Protein AF-A0A929BPS4-F1 (afdb_monomer_lite)

Secondary structure (DSSP, 8-state):
-HHHHHHHHHHHHHHHHHTTTTSSSS---SS-----HHHHHHHHHHHHHHHHHHHHHIIIIIHHHT--

Foldseek 3Di:
DVVVVVVVVVVVVVVCVVVVNPVDPDDDDPDDDDDDPVNVVVVVVVVVVVVVVVVVVCVVPPVVVVVD

Structure (mmCIF, N/CA/C/O backbone):
data_AF-A0A929BPS4-F1
#
_entry.id   AF-A0A929BPS4-F1
#
loop_
_atom_site.group_PDB
_atom_site.id
_atom_site.type_symbol
_atom_site.label_atom_id
_atom_site.label_alt_id
_atom_site.label_comp_id
_atom_site.label_asym_id
_atom_site.label_entity_id
_atom_site.label_seq_id
_atom_site.pdbx_PDB_ins_code
_atom_site.Cartn_x
_atom_site.Cartn_y
_atom_site.Cartn_z
_atom_site.occupancy
_atom_site.B_iso_or_equiv
_atom_site.auth_seq_id
_atom_site.auth_comp_id
_atom_site.auth_asym_id
_atom_site.auth_atom_id
_atom_site.pdbx_PDB_model_num
ATOM 1 N N . LEU A 1 1 ? 1.403 -10.320 23.860 1.00 78.44 1 LEU A N 1
ATOM 2 C CA . LEU A 1 1 ? 0.997 -9.755 22.549 1.00 78.44 1 LEU A CA 1
ATOM 3 C C . LEU A 1 1 ? -0.372 -10.266 22.094 1.00 78.44 1 LEU A C 1
ATOM 5 O O . LEU A 1 1 ? -1.247 -9.442 21.862 1.00 78.44 1 LEU A O 1
ATOM 9 N N . LEU A 1 2 ? -0.599 -11.587 22.039 1.00 92.88 2 LEU A N 1
ATOM 10 C CA . LEU A 1 2 ? -1.892 -12.173 21.636 1.00 92.88 2 LEU A CA 1
ATOM 11 C C . LEU A 1 2 ? -3.057 -11.793 22.566 1.00 92.88 2 LEU A C 1
ATOM 13 O O . LEU A 1 2 ? -4.023 -11.178 22.127 1.00 92.88 2 LEU A O 1
ATOM 17 N N . VAL A 1 3 ? -2.932 -12.069 23.868 1.00 93.88 3 VAL A N 1
ATOM 18 C CA . VAL A 1 3 ? -3.995 -11.785 24.856 1.00 93.88 3 VAL A CA 1
ATOM 19 C C . VAL A 1 3 ? -4.335 -10.291 24.922 1.00 93.88 3 VAL A C 1
ATOM 21 O O . VAL A 1 3 ? -5.502 -9.912 24.980 1.00 93.88 3 VAL A O 1
ATOM 24 N N . SER A 1 4 ? -3.322 -9.425 24.860 1.00 93.88 4 SER A N 1
ATOM 25 C CA . SER A 1 4 ? -3.507 -7.971 24.809 1.00 93.88 4 SER A CA 1
ATOM 26 C C . SER A 1 4 ? -4.185 -7.508 23.514 1.00 93.88 4 SER A C 1
ATOM 28 O O . SER A 1 4 ? -5.001 -6.591 23.555 1.00 93.88 4 SER A O 1
ATOM 30 N N . GLY A 1 5 ? -3.890 -8.150 22.378 1.00 95.81 5 GLY A N 1
ATOM 31 C CA . GLY A 1 5 ? -4.551 -7.878 21.100 1.00 95.81 5 GLY A CA 1
ATOM 32 C C . GLY A 1 5 ? -6.033 -8.249 21.125 1.00 95.81 5 GLY A C 1
ATOM 33 O O . GLY A 1 5 ? -6.867 -7.435 20.737 1.00 95.81 5 GLY A O 1
ATOM 34 N N . ILE A 1 6 ? -6.363 -9.424 21.677 1.00 96.56 6 ILE A N 1
ATOM 35 C CA . ILE A 1 6 ? -7.748 -9.903 21.823 1.00 96.56 6 ILE A CA 1
ATOM 36 C C . ILE A 1 6 ? -8.560 -8.944 22.697 1.00 96.56 6 ILE A C 1
ATOM 38 O O . ILE A 1 6 ? -9.635 -8.502 22.296 1.00 96.56 6 ILE A O 1
ATOM 42 N N . ARG A 1 7 ? -8.019 -8.544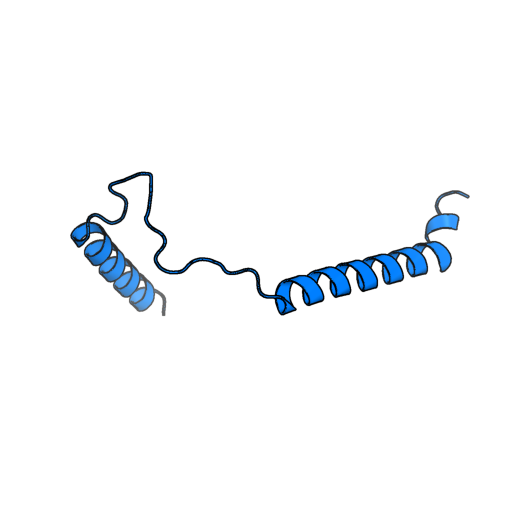 23.855 1.00 96.38 7 ARG A N 1
ATOM 43 C CA . ARG A 1 7 ? -8.691 -7.584 24.747 1.00 96.38 7 ARG A CA 1
ATOM 44 C C . ARG A 1 7 ? -8.951 -6.239 24.063 1.00 96.38 7 ARG A C 1
ATOM 46 O O . ARG A 1 7 ? -10.027 -5.671 24.229 1.00 96.38 7 ARG A O 1
ATOM 53 N N . ARG A 1 8 ? -7.998 -5.739 23.266 1.00 95.56 8 ARG A N 1
ATOM 54 C CA . ARG A 1 8 ? -8.157 -4.471 22.533 1.00 95.56 8 ARG A CA 1
ATOM 55 C C . ARG A 1 8 ? -9.188 -4.576 21.408 1.00 95.56 8 ARG A C 1
ATOM 57 O O . ARG A 1 8 ? -9.965 -3.646 21.221 1.00 95.56 8 ARG A O 1
ATOM 64 N N . ALA A 1 9 ? -9.216 -5.699 20.694 1.00 96.00 9 ALA A N 1
ATOM 65 C CA . ALA A 1 9 ? -10.208 -5.958 19.655 1.00 96.00 9 ALA A CA 1
ATOM 66 C C . ALA A 1 9 ? -11.628 -6.033 20.236 1.00 96.00 9 ALA A C 1
ATOM 68 O O . ALA A 1 9 ? -12.538 -5.408 19.702 1.00 96.00 9 ALA A O 1
ATOM 69 N N . GLN A 1 10 ? -11.805 -6.716 21.372 1.00 96.56 10 GLN A N 1
ATOM 70 C CA . GLN A 1 10 ? -13.101 -6.811 22.045 1.00 96.56 10 GLN A CA 1
ATOM 71 C C . GLN A 1 10 ? -13.599 -5.442 22.532 1.00 96.56 10 GLN A C 1
ATOM 73 O O . GLN A 1 10 ? -14.764 -5.106 22.334 1.00 96.56 10 GLN A O 1
ATOM 78 N N . ALA A 1 11 ? -12.718 -4.621 23.112 1.00 96.94 11 ALA A N 1
ATOM 79 C CA . ALA A 1 11 ? -13.070 -3.256 23.505 1.00 96.94 11 ALA A CA 1
ATOM 80 C C . ALA A 1 11 ? -13.483 -2.391 22.297 1.00 96.94 11 ALA A C 1
ATOM 82 O O . ALA A 1 11 ? -14.442 -1.627 22.386 1.00 96.94 11 ALA A O 1
ATOM 83 N N . ALA A 1 12 ? -12.796 -2.539 21.158 1.00 95.56 12 ALA A N 1
ATOM 84 C CA . ALA A 1 12 ? -13.156 -1.848 19.923 1.00 95.56 12 ALA A CA 1
ATOM 85 C C . ALA A 1 12 ? -14.518 -2.307 19.375 1.00 95.56 12 ALA A C 1
ATOM 87 O O . ALA A 1 12 ? -15.317 -1.461 18.985 1.00 95.56 12 ALA A O 1
ATOM 88 N N . ALA A 1 13 ? -14.807 -3.611 19.405 1.00 94.94 13 ALA A N 1
ATOM 89 C CA . ALA A 1 13 ? -16.089 -4.162 18.963 1.00 94.94 13 ALA A CA 1
ATOM 90 C C . ALA A 1 13 ? -17.263 -3.621 19.795 1.00 94.94 13 ALA A C 1
ATOM 92 O O . ALA A 1 13 ? -18.217 -3.095 19.234 1.00 94.94 13 ALA A O 1
ATOM 93 N N . ILE A 1 14 ? -17.146 -3.626 21.128 1.00 95.31 14 ILE A N 1
ATOM 94 C CA . ILE A 1 14 ? -18.185 -3.078 22.020 1.00 95.31 14 ILE A CA 1
ATOM 95 C C . ILE A 1 14 ? -18.415 -1.583 21.744 1.00 95.31 14 ILE A C 1
ATOM 97 O O . ILE A 1 14 ? -19.554 -1.114 21.718 1.00 95.31 14 ILE A O 1
ATOM 101 N N . ALA A 1 15 ? -17.345 -0.819 21.514 1.00 95.56 15 ALA A N 1
ATOM 102 C CA . ALA A 1 15 ? -17.452 0.599 21.178 1.00 95.56 15 ALA A CA 1
ATOM 103 C C . ALA A 1 15 ? -18.088 0.838 19.794 1.00 95.56 15 ALA A C 1
ATOM 105 O O . ALA A 1 15 ? -18.804 1.824 19.614 1.00 95.56 15 ALA A O 1
ATOM 106 N N . MET A 1 16 ? -17.843 -0.048 18.823 1.00 93.19 16 MET A N 1
ATOM 107 C CA . MET A 1 16 ? -18.484 -0.023 17.505 1.00 93.19 16 MET A CA 1
ATOM 108 C C . MET A 1 16 ? -19.982 -0.325 17.613 1.00 93.19 16 MET A C 1
ATOM 110 O O . MET A 1 16 ? -20.785 0.453 17.093 1.00 93.19 16 MET A O 1
ATOM 114 N N . ASP A 1 17 ? -20.362 -1.367 18.354 1.00 93.06 17 ASP A N 1
ATOM 115 C CA . ASP A 1 17 ? -21.764 -1.736 18.589 1.00 93.06 17 ASP A CA 1
ATOM 116 C C . ASP A 1 17 ? -22.519 -0.620 19.319 1.00 93.06 17 ASP A C 1
ATOM 118 O O . ASP A 1 17 ? -23.620 -0.241 18.920 1.00 93.06 17 ASP A O 1
ATOM 122 N N . SER A 1 18 ? -21.882 0.007 20.314 1.00 93.50 18 SER A N 1
ATOM 123 C CA . SER A 1 18 ? -22.447 1.153 21.048 1.00 93.50 18 SER A CA 1
ATOM 124 C C . SER A 1 18 ? -22.719 2.368 20.150 1.00 93.50 18 SER A C 1
ATOM 126 O O . SER A 1 18 ? -23.550 3.210 20.479 1.00 93.50 18 SER A O 1
ATOM 128 N N . ARG A 1 19 ? -22.018 2.479 19.013 1.00 88.62 19 ARG A N 1
ATOM 129 C CA . ARG A 1 19 ? -22.194 3.547 18.014 1.00 88.62 19 ARG A CA 1
ATOM 130 C C . ARG A 1 19 ? -23.053 3.110 16.825 1.00 88.62 19 ARG A C 1
ATOM 132 O O . ARG A 1 19 ? -23.100 3.836 15.833 1.00 88.62 19 ARG A O 1
ATOM 139 N N . ALA A 1 20 ? -23.693 1.939 16.903 1.00 90.12 20 ALA A N 1
ATOM 140 C CA . ALA A 1 20 ? -24.429 1.315 15.802 1.00 90.12 20 ALA A CA 1
ATOM 141 C C . ALA A 1 20 ? -23.596 1.225 14.506 1.00 90.12 20 ALA A C 1
ATOM 143 O O . ALA A 1 20 ? -24.099 1.363 13.386 1.00 90.12 20 ALA A O 1
ATOM 144 N N . PHE A 1 21 ? -22.283 1.034 14.652 1.00 85.69 21 PHE A N 1
ATOM 145 C CA . PHE A 1 21 ? -21.353 1.055 13.538 1.00 85.69 21 PHE A CA 1
ATOM 146 C C . PHE A 1 21 ? -21.514 -0.215 12.695 1.00 85.69 21 PHE A C 1
ATOM 148 O O . PHE A 1 21 ? -21.020 -1.279 13.050 1.00 85.69 21 PHE A O 1
ATOM 155 N N . GLY A 1 22 ? -22.192 -0.091 11.553 1.00 84.06 22 GLY A N 1
ATOM 156 C CA . GLY A 1 22 ? -22.553 -1.222 10.690 1.00 84.06 22 GLY A CA 1
ATOM 157 C C . GLY A 1 22 ? -24.051 -1.507 10.606 1.00 84.06 22 GLY A C 1
ATOM 158 O O . GLY A 1 22 ? -24.426 -2.415 9.879 1.00 84.06 22 GLY A O 1
ATOM 159 N N . ALA A 1 23 ? -24.900 -0.715 11.270 1.00 87.19 23 ALA A N 1
ATOM 160 C CA . ALA A 1 23 ? -26.357 -0.834 11.159 1.00 87.19 23 ALA A CA 1
ATOM 161 C C . ALA A 1 23 ? -26.917 -0.465 9.768 1.00 87.19 23 ALA A C 1
ATOM 163 O O . ALA A 1 23 ? -28.044 -0.827 9.449 1.00 87.19 23 ALA A O 1
ATOM 164 N N . TYR A 1 24 ? -26.144 0.254 8.947 1.00 86.81 24 TYR A N 1
ATOM 165 C CA . TYR A 1 24 ? -26.534 0.675 7.602 1.00 86.81 24 TYR A CA 1
ATOM 166 C C . TYR A 1 24 ? -25.507 0.217 6.565 1.00 86.81 24 TYR A C 1
ATOM 168 O O . TYR A 1 24 ? -24.297 0.316 6.797 1.00 86.81 24 TYR A O 1
ATOM 176 N N . ASP A 1 25 ? -25.999 -0.194 5.393 1.00 82.88 25 ASP A N 1
ATOM 177 C CA . ASP A 1 25 ? -25.165 -0.636 4.266 1.00 82.88 25 ASP A CA 1
ATOM 178 C C . ASP A 1 25 ? -24.313 0.500 3.683 1.00 82.88 25 ASP A C 1
ATOM 180 O O . ASP A 1 25 ? -23.192 0.286 3.221 1.00 82.88 25 ASP A O 1
ATOM 184 N N . LYS A 1 26 ? -24.826 1.737 3.722 1.00 83.81 26 LYS A N 1
ATOM 185 C CA . LYS A 1 26 ? -24.102 2.933 3.276 1.00 83.81 26 LYS A CA 1
ATOM 186 C C . LYS A 1 26 ? -23.454 3.633 4.462 1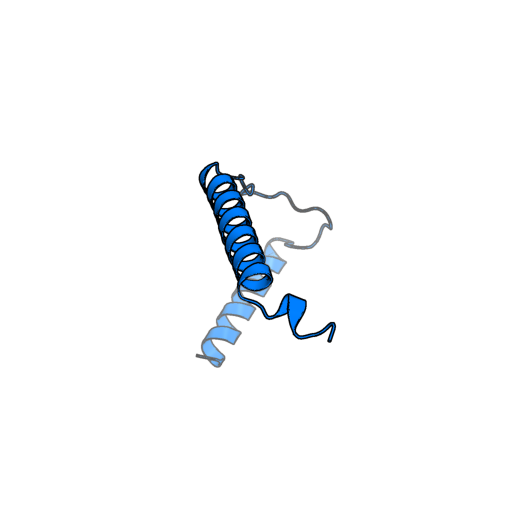.00 83.81 26 LYS A C 1
ATOM 188 O O . LYS A 1 26 ? -24.125 3.993 5.426 1.00 83.81 26 LYS A O 1
ATOM 193 N N . ARG A 1 27 ? -22.147 3.877 4.358 1.00 82.00 27 ARG A N 1
ATOM 194 C CA . ARG A 1 27 ? -21.361 4.606 5.358 1.00 82.00 27 ARG A CA 1
ATOM 195 C C . ARG A 1 27 ? -20.953 5.969 4.824 1.00 82.00 27 ARG A C 1
ATOM 197 O O . ARG A 1 27 ? -20.518 6.080 3.681 1.00 82.00 27 ARG A O 1
ATOM 204 N N . THR A 1 28 ? -21.039 6.985 5.673 1.00 84.31 28 THR A N 1
ATOM 205 C CA . THR A 1 28 ? -20.427 8.286 5.394 1.00 84.31 28 THR A CA 1
ATOM 206 C C . THR A 1 28 ? -18.923 8.171 5.602 1.00 84.31 28 THR A C 1
ATOM 208 O O . THR A 1 28 ? -18.465 7.745 6.664 1.00 84.31 28 THR A O 1
ATOM 211 N N . ILE A 1 29 ? -18.153 8.531 4.582 1.00 83.50 29 ILE A N 1
ATOM 212 C CA . ILE A 1 29 ? -16.693 8.535 4.633 1.00 83.50 29 ILE A CA 1
ATOM 213 C C . ILE A 1 29 ? -16.263 9.898 5.183 1.00 83.50 29 ILE A C 1
ATOM 215 O O . ILE A 1 29 ? -16.553 10.923 4.576 1.00 83.50 29 ILE A O 1
ATOM 219 N N . LEU A 1 30 ? -15.619 9.913 6.355 1.00 85.88 30 LEU A N 1
ATOM 220 C CA . LEU A 1 30 ? -15.138 11.154 6.982 1.00 85.88 30 LEU A CA 1
ATOM 221 C C . LEU A 1 30 ? -13.854 11.677 6.330 1.00 85.88 30 LEU A C 1
ATOM 223 O O . LEU A 1 30 ? -13.624 12.881 6.297 1.00 85.88 30 LEU A O 1
ATOM 227 N N . GLU A 1 31 ? -13.022 10.770 5.822 1.00 87.00 31 GLU A N 1
ATOM 228 C CA . GLU A 1 31 ? -11.768 11.097 5.156 1.00 87.00 31 GLU A CA 1
ATOM 229 C C . GLU A 1 31 ? -11.791 10.537 3.737 1.00 87.00 31 GLU A C 1
ATOM 231 O O . GLU A 1 31 ? -11.727 9.328 3.514 1.00 87.00 31 GLU A O 1
ATOM 236 N N . GLU A 1 32 ? -11.935 11.429 2.766 1.00 83.38 32 GLU A N 1
ATOM 237 C CA . GLU A 1 32 ? -11.943 11.055 1.360 1.00 83.38 32 GLU A CA 1
ATOM 238 C C . GLU A 1 32 ? -10.527 10.715 0.886 1.00 83.38 32 GLU A C 1
ATOM 240 O O . GLU A 1 32 ? -9.579 11.478 1.092 1.00 83.38 32 GLU A O 1
ATOM 245 N N . ALA A 1 33 ? -10.389 9.590 0.183 1.00 82.88 33 ALA A N 1
ATOM 246 C CA . ALA A 1 33 ? -9.149 9.241 -0.493 1.00 82.88 33 ALA A CA 1
ATOM 247 C C . ALA A 1 33 ? -8.906 10.215 -1.657 1.00 82.88 33 ALA A C 1
ATOM 249 O O . ALA A 1 33 ? -9.473 10.077 -2.742 1.00 82.88 33 ALA A O 1
ATOM 250 N N . LYS A 1 34 ? -8.057 11.222 -1.435 1.00 88.19 34 LYS A N 1
ATOM 251 C CA . LYS A 1 34 ? -7.664 12.178 -2.475 1.00 88.19 34 LYS A CA 1
ATOM 252 C C . LYS A 1 34 ? -6.507 11.615 -3.288 1.00 88.19 34 LYS A C 1
ATOM 254 O O . LYS A 1 34 ? -5.444 11.313 -2.748 1.00 88.19 34 LYS A O 1
ATOM 259 N N . ILE A 1 35 ? -6.687 11.527 -4.604 1.00 87.19 35 ILE A N 1
ATOM 260 C CA . ILE A 1 35 ? -5.590 11.176 -5.508 1.00 87.19 35 ILE A CA 1
ATOM 261 C C . ILE A 1 35 ? -4.656 12.380 -5.606 1.00 87.19 35 ILE A C 1
ATOM 263 O O . ILE A 1 35 ? -4.987 13.414 -6.188 1.00 87.19 35 ILE A O 1
ATOM 267 N N . SER A 1 36 ? -3.478 12.242 -5.007 1.00 90.88 36 SER A N 1
ATOM 268 C CA . SER A 1 36 ? -2.444 13.265 -5.065 1.00 90.88 36 SER A CA 1
ATOM 269 C C . SER A 1 36 ? -1.708 13.227 -6.409 1.00 90.88 36 SER A C 1
ATOM 271 O O . SER A 1 36 ? -1.576 12.179 -7.046 1.00 90.88 36 SER A O 1
ATOM 273 N N . ARG A 1 37 ? -1.171 14.374 -6.843 1.00 91.88 37 ARG A N 1
ATOM 274 C CA . ARG A 1 37 ? -0.347 14.438 -8.064 1.00 91.88 37 ARG A CA 1
ATOM 275 C C . ARG A 1 37 ? 0.888 13.539 -7.974 1.00 91.88 37 ARG A C 1
ATOM 277 O O . ARG A 1 37 ? 1.283 12.966 -8.983 1.00 91.88 37 ARG A O 1
ATOM 284 N N . SER A 1 38 ? 1.467 13.376 -6.784 1.00 92.06 38 SER A N 1
ATOM 285 C CA . SER A 1 38 ? 2.600 12.470 -6.573 1.00 92.06 38 SER A CA 1
ATOM 286 C C . SER A 1 38 ? 2.208 11.006 -6.763 1.00 92.06 38 SER A C 1
ATOM 288 O O . SER A 1 38 ? 2.992 10.260 -7.339 1.00 92.06 38 SER A O 1
ATOM 290 N N . THR A 1 39 ? 0.991 10.602 -6.383 1.00 91.75 39 THR A N 1
ATOM 291 C CA . THR A 1 39 ? 0.461 9.260 -6.682 1.00 91.75 39 THR A CA 1
ATOM 292 C C . THR A 1 39 ? 0.396 9.015 -8.189 1.00 91.75 39 THR A C 1
ATOM 294 O O . THR A 1 39 ? 0.815 7.962 -8.659 1.00 91.75 39 THR A O 1
ATOM 297 N N . ILE A 1 40 ? -0.071 10.000 -8.961 1.00 94.12 40 ILE A N 1
ATOM 298 C CA . ILE A 1 40 ? -0.158 9.886 -10.425 1.00 94.12 40 ILE A CA 1
ATOM 299 C C . ILE A 1 40 ? 1.238 9.764 -11.042 1.00 94.12 40 ILE A C 1
ATOM 301 O O . ILE A 1 40 ? 1.479 8.860 -11.838 1.00 94.12 40 ILE A O 1
ATOM 305 N N . ILE A 1 41 ? 2.169 10.640 -10.648 1.00 95.88 41 ILE A N 1
ATOM 306 C CA . ILE A 1 41 ? 3.553 10.608 -11.144 1.00 95.88 41 ILE A CA 1
ATOM 307 C C . ILE A 1 41 ? 4.208 9.269 -10.796 1.00 95.88 41 ILE A C 1
ATOM 309 O O . ILE A 1 41 ? 4.800 8.644 -11.667 1.00 95.88 41 ILE A O 1
ATOM 313 N N . PHE A 1 42 ? 4.039 8.792 -9.560 1.00 95.31 42 PHE A N 1
ATOM 314 C CA . PHE A 1 42 ? 4.564 7.502 -9.119 1.00 95.31 42 PHE A CA 1
ATOM 315 C C . PHE A 1 42 ? 4.091 6.357 -10.019 1.00 95.31 42 PHE A C 1
ATOM 317 O O . PHE A 1 42 ? 4.918 5.570 -10.480 1.00 95.31 42 PHE A O 1
ATOM 324 N N . VAL A 1 43 ? 2.788 6.290 -10.314 1.00 96.06 43 VAL A N 1
ATOM 325 C CA . VAL A 1 43 ? 2.213 5.255 -11.186 1.00 96.06 43 VAL A CA 1
ATOM 326 C C . VAL A 1 43 ? 2.771 5.360 -12.606 1.00 96.06 43 VAL A C 1
ATOM 328 O O . VAL A 1 43 ? 3.201 4.352 -13.164 1.00 96.06 43 VAL A O 1
ATOM 331 N N . LEU A 1 44 ? 2.830 6.566 -13.177 1.00 96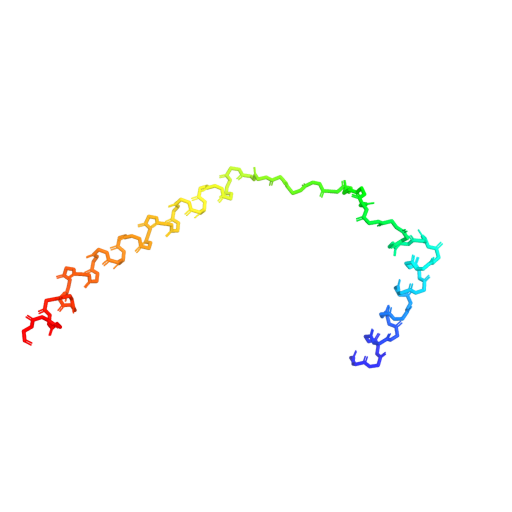.38 44 LEU A N 1
ATOM 332 C CA . LEU A 1 44 ? 3.370 6.777 -14.524 1.00 96.38 44 LEU A CA 1
ATOM 333 C C . LEU A 1 44 ? 4.844 6.372 -14.622 1.00 96.38 44 LEU A C 1
ATOM 335 O O . LEU A 1 44 ? 5.234 5.689 -15.567 1.00 96.38 44 LEU A O 1
ATOM 339 N N . THR A 1 45 ? 5.655 6.739 -13.631 1.00 96.38 45 THR A N 1
ATOM 340 C CA . THR A 1 45 ? 7.066 6.348 -13.568 1.00 96.38 45 THR A CA 1
ATOM 341 C C . THR A 1 45 ? 7.219 4.832 -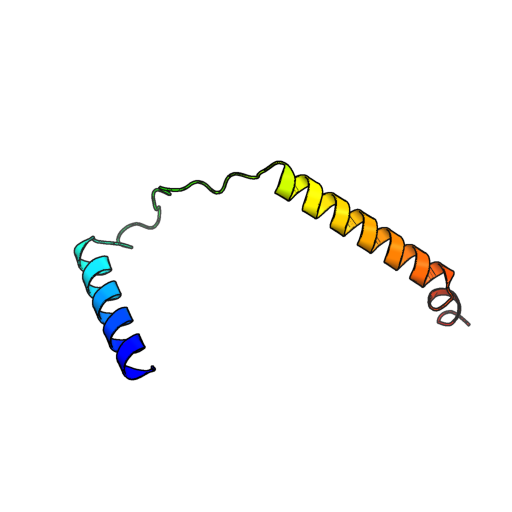13.447 1.00 96.38 45 THR A C 1
ATOM 343 O O . THR A 1 45 ? 8.049 4.255 -14.144 1.00 96.38 45 THR A O 1
ATOM 346 N N . HIS A 1 46 ? 6.397 4.167 -12.630 1.00 95.50 46 HIS A N 1
ATOM 347 C CA . HIS A 1 46 ? 6.432 2.706 -12.500 1.00 95.50 46 HIS A CA 1
ATOM 348 C C . HIS A 1 46 ? 6.092 2.001 -13.812 1.00 95.50 46 HIS A C 1
ATOM 350 O O . HIS A 1 46 ? 6.792 1.067 -14.200 1.00 95.50 46 HIS A O 1
ATOM 356 N N . ILE A 1 47 ? 5.063 2.471 -14.522 1.00 96.00 47 ILE A N 1
ATOM 357 C CA . ILE A 1 47 ? 4.687 1.925 -15.830 1.00 96.00 47 ILE A CA 1
ATOM 358 C C . ILE A 1 47 ? 5.821 2.131 -16.840 1.00 96.00 47 ILE A C 1
ATOM 360 O O . ILE A 1 47 ? 6.176 1.194 -17.550 1.00 96.00 47 ILE A O 1
ATOM 364 N N . ALA A 1 48 ? 6.424 3.322 -16.881 1.00 95.44 48 ALA A N 1
ATOM 365 C CA . ALA A 1 48 ? 7.516 3.625 -17.803 1.00 95.44 48 ALA A CA 1
ATOM 366 C C . ALA A 1 48 ? 8.747 2.737 -17.561 1.00 95.44 48 ALA A C 1
ATOM 368 O O . ALA A 1 48 ? 9.303 2.184 -18.509 1.00 95.44 48 ALA A O 1
ATOM 369 N N . ILE A 1 49 ? 9.145 2.552 -16.298 1.00 95.25 49 ILE A N 1
ATOM 370 C CA . ILE A 1 49 ? 10.266 1.676 -15.932 1.00 95.25 49 ILE A CA 1
ATOM 371 C C . ILE A 1 49 ? 9.943 0.219 -16.275 1.00 95.25 49 ILE A C 1
ATOM 373 O O . ILE A 1 49 ? 10.777 -0.463 -16.865 1.00 95.25 49 ILE A O 1
ATOM 377 N N . GLY A 1 50 ? 8.735 -0.252 -15.954 1.00 93.25 50 GLY A N 1
ATOM 378 C CA . GLY A 1 50 ? 8.299 -1.609 -16.285 1.00 93.25 50 GLY A CA 1
ATOM 379 C C . GLY A 1 50 ? 8.304 -1.871 -17.791 1.00 93.25 50 GLY A C 1
ATOM 380 O O . GLY A 1 50 ? 8.829 -2.888 -18.235 1.00 93.25 50 GLY A O 1
ATOM 381 N N . ALA A 1 51 ? 7.798 -0.927 -18.587 1.00 92.06 51 ALA A N 1
ATOM 382 C CA . ALA A 1 51 ? 7.814 -1.013 -20.044 1.00 92.06 51 ALA A CA 1
ATOM 383 C C . ALA A 1 51 ? 9.244 -1.017 -20.603 1.00 92.06 51 ALA A C 1
ATOM 385 O O . ALA A 1 51 ? 9.554 -1.820 -21.480 1.00 92.06 51 ALA A O 1
ATOM 386 N N . ALA A 1 52 ? 10.131 -0.171 -20.072 1.00 91.69 52 ALA A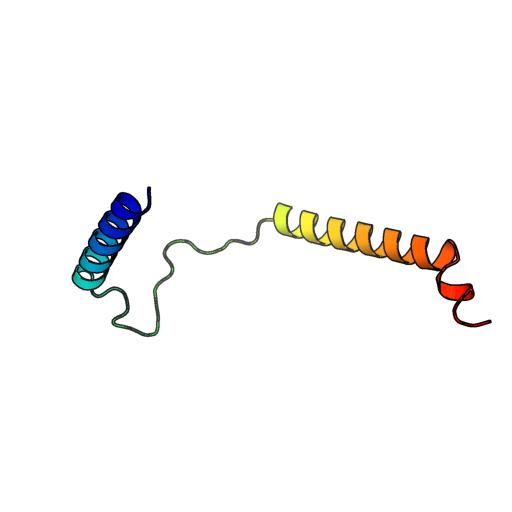 N 1
ATOM 387 C CA . ALA A 1 52 ? 11.535 -0.136 -20.473 1.00 91.69 52 ALA A CA 1
ATOM 388 C C . ALA A 1 52 ? 12.263 -1.443 -20.123 1.00 91.69 52 ALA A C 1
ATOM 390 O O . ALA A 1 52 ? 12.984 -1.984 -20.959 1.00 91.69 52 ALA A O 1
ATOM 391 N N . ALA A 1 53 ? 12.040 -1.983 -18.923 1.00 88.44 53 ALA A N 1
ATOM 392 C CA . ALA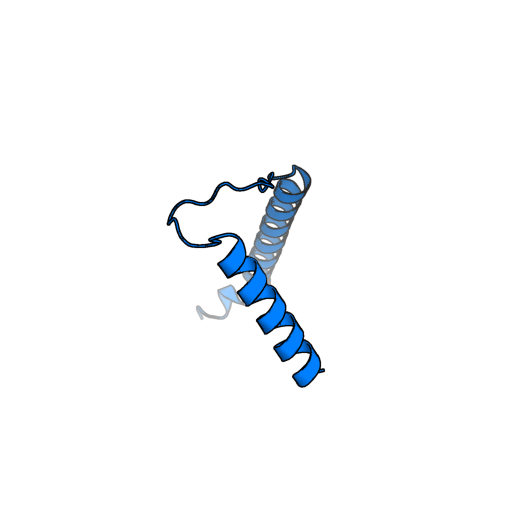 A 1 53 ? 12.603 -3.261 -18.498 1.00 88.44 53 ALA A CA 1
ATOM 393 C C . ALA A 1 53 ? 12.082 -4.426 -19.353 1.00 88.44 53 ALA A C 1
ATOM 395 O O . ALA A 1 53 ? 12.857 -5.288 -19.758 1.00 88.44 53 ALA A O 1
ATOM 396 N N . PHE A 1 54 ? 10.788 -4.428 -19.677 1.00 87.19 54 PHE A N 1
ATOM 397 C CA . PHE A 1 54 ? 10.177 -5.427 -20.550 1.00 87.19 54 PHE A CA 1
ATOM 398 C C . PHE A 1 54 ? 10.721 -5.353 -21.982 1.00 87.19 54 PHE A C 1
ATOM 400 O O . PHE A 1 54 ? 11.093 -6.370 -22.562 1.00 87.19 54 PHE A O 1
ATOM 407 N N . TYR A 1 55 ? 10.835 -4.145 -22.536 1.00 86.94 55 TYR A N 1
ATOM 408 C CA . TYR A 1 55 ? 11.430 -3.913 -23.850 1.00 86.94 55 TYR A CA 1
ATOM 409 C C . TYR A 1 55 ? 12.896 -4.357 -23.892 1.00 86.94 55 TYR A C 1
ATOM 411 O O . TYR A 1 55 ? 13.309 -5.065 -24.809 1.00 86.94 55 TYR A O 1
ATOM 419 N N . TYR A 1 56 ? 13.667 -4.009 -22.860 1.00 84.00 56 TYR A N 1
ATOM 420 C CA . TYR A 1 56 ? 15.046 -4.458 -22.706 1.00 84.00 56 TYR A CA 1
ATOM 421 C C . TYR A 1 56 ? 15.134 -5.985 -22.626 1.00 84.00 56 TYR A C 1
ATOM 423 O O . TYR A 1 56 ? 15.955 -6.571 -23.317 1.00 84.00 56 TYR A O 1
ATOM 431 N N . TYR A 1 57 ? 14.255 -6.641 -21.865 1.00 81.25 57 TYR A N 1
ATOM 432 C CA . TYR A 1 57 ? 14.194 -8.102 -21.771 1.00 81.25 57 TYR A CA 1
ATOM 433 C C . TYR A 1 57 ? 13.887 -8.780 -23.117 1.00 81.25 57 TYR A C 1
ATOM 435 O O . TYR A 1 57 ? 14.525 -9.775 -23.466 1.00 81.25 57 TYR A O 1
ATOM 443 N N . ILE A 1 58 ? 12.956 -8.225 -23.903 1.00 80.31 58 ILE A N 1
ATOM 444 C CA . ILE A 1 58 ? 12.661 -8.716 -25.258 1.00 80.31 58 ILE A CA 1
ATOM 445 C C . ILE A 1 58 ? 13.900 -8.599 -26.157 1.00 80.31 58 ILE A C 1
ATOM 447 O O . ILE A 1 58 ? 14.228 -9.548 -26.871 1.00 80.31 58 ILE A O 1
ATOM 451 N N . ILE A 1 59 ? 14.607 -7.467 -26.103 1.00 73.56 59 ILE A N 1
ATOM 452 C CA . ILE A 1 59 ? 15.767 -7.186 -26.965 1.00 73.56 59 ILE A CA 1
ATOM 453 C C . ILE A 1 59 ? 17.016 -7.958 -26.547 1.00 73.56 59 ILE A C 1
ATOM 455 O O . ILE A 1 59 ? 17.753 -8.420 -27.413 1.00 73.56 59 ILE A O 1
ATOM 459 N N . LEU A 1 60 ? 17.251 -8.148 -25.245 1.00 68.12 60 LEU A N 1
ATOM 460 C CA . LEU A 1 60 ? 18.394 -8.909 -24.727 1.00 68.12 60 LEU A CA 1
ATOM 461 C C . LEU A 1 60 ? 18.259 -10.432 -24.891 1.00 68.12 60 LEU A C 1
ATOM 463 O O . LEU A 1 60 ? 19.088 -11.185 -24.386 1.00 68.12 60 LEU A O 1
ATOM 467 N N . GLY A 1 61 ? 17.262 -10.897 -25.646 1.00 59.91 61 GLY A N 1
ATOM 468 C CA . GLY A 1 61 ? 17.366 -12.183 -26.326 1.00 59.91 61 GLY A CA 1
ATOM 469 C C . GLY A 1 61 ? 16.651 -13.360 -25.677 1.00 59.91 61 GLY A C 1
ATOM 470 O O . GLY A 1 61 ? 16.841 -14.475 -26.144 1.00 59.91 61 GLY A O 1
ATOM 471 N N . HIS A 1 62 ? 15.779 -13.165 -24.684 1.00 58.88 62 HIS A N 1
ATOM 472 C CA . HIS A 1 62 ? 14.910 -14.271 -24.248 1.00 58.88 62 HIS A CA 1
ATOM 473 C C . HIS A 1 62 ? 13.685 -14.446 -25.161 1.00 58.88 62 HIS A C 1
ATOM 475 O O . HIS A 1 62 ? 13.145 -15.538 -25.235 1.00 58.88 62 HIS A O 1
ATOM 481 N N . GLY A 1 63 ? 13.264 -13.426 -25.920 1.00 54.34 63 GLY A N 1
ATOM 482 C CA . GLY A 1 63 ? 12.141 -13.553 -26.864 1.00 54.34 63 GLY A CA 1
ATOM 483 C C . GLY A 1 63 ? 12.472 -14.315 -28.156 1.00 54.34 63 GLY A C 1
ATOM 484 O O . GLY A 1 63 ? 11.598 -14.957 -28.728 1.00 54.34 63 GLY A O 1
ATOM 485 N N . ILE A 1 64 ? 13.733 -14.274 -28.605 1.00 53.81 64 ILE A N 1
ATOM 486 C CA . ILE A 1 64 ? 14.179 -14.925 -29.853 1.00 53.81 64 ILE A CA 1
ATOM 487 C C . ILE A 1 64 ? 14.613 -16.382 -29.601 1.00 53.81 64 ILE A C 1
ATOM 489 O O . ILE A 1 64 ? 14.538 -17.206 -30.505 1.00 53.81 64 ILE A O 1
ATOM 493 N N . GLN A 1 65 ? 15.001 -16.735 -28.369 1.00 56.03 65 GLN A N 1
ATOM 494 C CA . GLN A 1 65 ? 15.412 -18.101 -28.011 1.00 56.03 65 GLN A CA 1
ATOM 495 C C . GLN A 1 65 ? 14.252 -19.094 -27.809 1.00 56.03 65 GLN A C 1
ATOM 497 O O . GLN A 1 65 ? 14.502 -20.292 -27.819 1.00 56.03 65 GLN A O 1
ATOM 502 N N . PHE A 1 66 ? 13.001 -18.642 -27.643 1.00 53.59 66 PHE A N 1
ATOM 503 C CA . PHE A 1 66 ? 11.833 -19.534 -27.496 1.00 53.59 66 PHE A CA 1
ATOM 504 C C . PHE A 1 66 ? 11.118 -19.866 -28.819 1.00 53.59 66 PHE A C 1
ATOM 506 O O . PHE A 1 66 ? 10.136 -20.606 -28.808 1.00 53.59 66 PHE A O 1
ATOM 513 N N . LEU A 1 67 ? 11.577 -19.315 -29.948 1.00 53.25 67 LEU A N 1
ATOM 514 C CA . LEU A 1 67 ? 10.963 -19.488 -31.275 1.00 53.25 67 LEU A CA 1
ATOM 515 C C . LEU A 1 67 ? 11.930 -20.113 -32.300 1.00 53.25 67 LEU A C 1
ATOM 517 O O . LEU A 1 67 ? 11.714 -19.983 -33.505 1.00 53.25 67 LEU A O 1
ATOM 521 N N . GLY A 1 68 ? 12.985 -20.776 -31.812 1.00 42.31 68 GLY A N 1
ATOM 522 C CA . GLY A 1 68 ? 13.936 -21.582 -32.583 1.00 42.31 68 GLY A CA 1
ATOM 523 C C . GLY A 1 68 ? 14.018 -23.000 -32.043 1.00 42.31 68 GLY A C 1
ATOM 524 O O . GLY A 1 68 ? 14.008 -23.144 -30.801 1.00 42.31 68 GLY A O 1
#

pLDDT: mean 85.73, std 13.1, range [42.31, 96.94]

Radius of gyration: 24.64 Å; chains: 1; bounding box: 45×36×57 Å

Sequence (68 aa):
LLVSGIRRAQAAAIAMDSRAFGAYDKRTILEEAKISRSTIIFVLTHIAIGAAAFYYYIILGHGIQFLG